Protein AF-M6C102-F1 (afdb_monomer_lite)

Organism: NCBI:txid1303729

Foldseek 3Di:
DAEDEQEEDEAPDDDDADAAEAAQEEQARHLEPEEANYDHPDAHAYAHYEQAHHLERYEHQAAHQLPDDPVHHPRAYEQAHNFWESYEHDDQDAHEHNHEAYAALDVVFAEDQDDTDTRHHYYDPHPNHHYHHYNYYHHPDHDD

Secondary structure (DSSP, 8-state):
---SEEEEE--S---S----EEES-EEESSSEEEEE----SSPPEEES-EEESSSEEEEESS--BSSSSTT------EEE--SSEEEEE--SS--EEE--S-EESSSSPPEESS---TTEEEEES-TT-EEE-TT-EE-TT---

InterPro domains:
  IPR011459 Domain of unknown function DUF1565 [PF07602] (4-111)

Radius of gyration: 13.58 Å; chains: 1; bounding box: 35×28×36 Å

pLDDT: mean 92.37, std 7.01, range [63.47, 98.69]

Sequence (144 aa):
MPSGVGIQYEFTTVTDVGSNIISGNQLTYNYHGINDNGIRASYDKVENNVISRNYIGIATTRGLDLGQGPAESAGNNTISCNSYEDIWIPGSNPQVLFARNNYWDHFPPTISFTGHKPGLDIRHLSSATVIRYEEGEVAPNACN

Structure (mmCIF, N/CA/C/O backbone):
data_AF-M6C102-F1
#
_entry.id   AF-M6C102-F1
#
loop_
_atom_site.group_PDB
_atom_site.id
_atom_site.type_symbol
_atom_site.label_atom_id
_atom_site.label_alt_id
_atom_site.label_comp_id
_atom_site.label_asym_id
_atom_site.label_entity_id
_atom_site.label_seq_id
_atom_site.pdbx_PDB_ins_code
_atom_site.Cartn_x
_atom_site.Cartn_y
_atom_site.Cartn_z
_atom_site.occupancy
_atom_site.B_iso_or_equiv
_atom_site.auth_seq_id
_atom_site.auth_comp_id
_atom_site.auth_asym_id
_atom_site.auth_atom_id
_atom_site.pdbx_PDB_model_num
ATOM 1 N N . MET A 1 1 ? 2.464 -2.279 21.906 1.00 63.69 1 MET A N 1
ATOM 2 C CA . MET A 1 1 ? 2.363 -2.106 20.442 1.00 63.69 1 MET A CA 1
ATOM 3 C C . MET A 1 1 ? 2.144 -3.474 19.822 1.00 63.69 1 MET A C 1
ATOM 5 O O . MET A 1 1 ? 2.713 -4.422 20.357 1.00 63.69 1 MET A O 1
ATOM 9 N N . PRO A 1 2 ? 1.326 -3.586 18.762 1.00 79.50 2 PRO A N 1
ATOM 10 C CA . PRO A 1 2 ? 1.260 -4.793 17.941 1.00 79.50 2 PRO A CA 1
ATOM 11 C C . PRO A 1 2 ? 2.659 -5.224 17.477 1.00 79.50 2 PRO A C 1
ATOM 13 O O . PRO A 1 2 ? 3.526 -4.372 17.287 1.00 79.50 2 PRO A O 1
ATOM 16 N N . SER A 1 3 ? 2.883 -6.523 17.297 1.00 89.31 3 SER A N 1
ATOM 17 C CA . SER A 1 3 ? 4.152 -7.085 16.814 1.00 89.31 3 SER A CA 1
ATOM 18 C C . SER A 1 3 ? 3.909 -8.007 15.625 1.00 89.31 3 SER A C 1
ATOM 20 O O . SER A 1 3 ? 2.880 -8.674 15.583 1.00 89.31 3 SER A O 1
ATOM 22 N N . GLY A 1 4 ? 4.878 -8.101 14.713 1.00 94.62 4 GLY A N 1
ATOM 23 C CA . GLY A 1 4 ? 4.811 -8.995 13.553 1.00 94.62 4 GLY A CA 1
ATOM 24 C C . GLY A 1 4 ? 4.185 -8.355 12.313 1.00 94.62 4 GLY A C 1
ATOM 25 O O . GLY A 1 4 ? 3.747 -7.204 12.333 1.00 94.62 4 GLY A O 1
ATOM 26 N N . VAL A 1 5 ? 4.186 -9.104 11.216 1.00 97.44 5 VAL A N 1
ATOM 27 C CA . VAL A 1 5 ? 3.725 -8.656 9.899 1.00 97.44 5 VAL A CA 1
ATOM 28 C C . VAL A 1 5 ? 2.686 -9.649 9.391 1.00 97.44 5 VAL A C 1
ATOM 30 O O . VAL A 1 5 ? 2.917 -10.853 9.489 1.00 97.44 5 VAL A O 1
ATOM 33 N N . GLY A 1 6 ? 1.570 -9.156 8.849 1.00 97.69 6 GLY A N 1
ATOM 34 C CA . GLY A 1 6 ? 0.546 -10.010 8.244 1.00 97.69 6 GLY A CA 1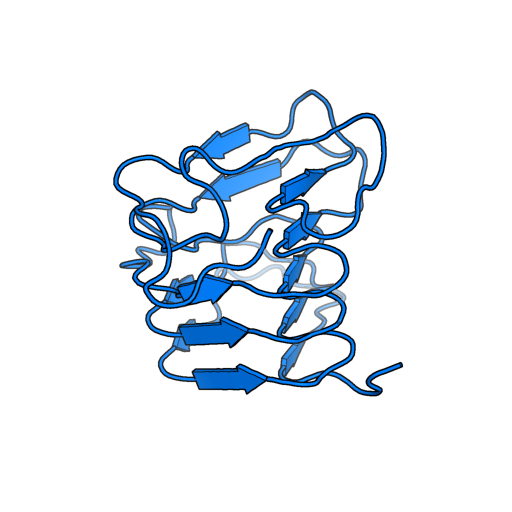
ATOM 35 C C . GLY A 1 6 ? 1.065 -10.693 6.978 1.00 97.69 6 GLY A C 1
ATOM 36 O O . GLY A 1 6 ? 1.128 -11.918 6.908 1.00 97.69 6 GLY A O 1
ATOM 37 N N . ILE A 1 7 ? 1.489 -9.896 5.995 1.00 97.50 7 ILE A N 1
ATOM 38 C CA . ILE A 1 7 ? 2.130 -10.374 4.765 1.00 97.50 7 ILE A CA 1
ATOM 39 C C . ILE A 1 7 ? 3.459 -9.647 4.574 1.00 97.50 7 ILE A C 1
ATOM 41 O O . ILE A 1 7 ? 3.492 -8.426 4.432 1.00 97.50 7 ILE A O 1
ATOM 45 N N . GLN A 1 8 ? 4.548 -10.415 4.551 1.00 95.06 8 GLN A N 1
ATOM 46 C CA . GLN A 1 8 ? 5.891 -9.937 4.237 1.00 95.06 8 GLN A CA 1
ATOM 47 C C . GLN A 1 8 ? 6.312 -10.488 2.880 1.00 95.06 8 GLN A C 1
ATOM 49 O O . GLN A 1 8 ? 6.293 -11.703 2.678 1.00 95.06 8 GLN A O 1
ATOM 54 N N . TYR A 1 9 ? 6.784 -9.617 1.995 1.00 90.38 9 TYR A N 1
ATOM 55 C CA . TYR A 1 9 ? 7.555 -10.043 0.835 1.00 90.38 9 TYR A CA 1
ATOM 56 C C . TYR A 1 9 ? 8.689 -9.063 0.554 1.00 90.38 9 TYR A C 1
ATOM 58 O O . TYR A 1 9 ? 8.603 -7.856 0.786 1.00 90.38 9 TYR A O 1
ATOM 66 N N . GLU A 1 10 ? 9.805 -9.624 0.113 1.00 88.50 10 GLU A N 1
ATOM 67 C CA . GLU A 1 10 ? 11.024 -8.891 -0.172 1.00 88.50 10 GLU A CA 1
ATOM 68 C C . GLU A 1 10 ? 11.738 -9.588 -1.321 1.00 88.50 10 GLU A C 1
ATOM 70 O O . GLU A 1 10 ? 12.019 -10.786 -1.272 1.00 88.50 10 GLU A O 1
ATOM 75 N N . PHE A 1 11 ? 12.025 -8.815 -2.360 1.00 83.06 11 PHE A N 1
ATOM 76 C CA . PHE A 1 11 ? 12.789 -9.271 -3.504 1.00 83.06 11 PHE A CA 1
ATOM 77 C C . PHE A 1 11 ? 14.009 -8.376 -3.658 1.00 83.06 11 PHE A C 1
ATOM 79 O O . PHE A 1 11 ? 13.890 -7.166 -3.851 1.00 83.06 11 PHE A O 1
ATOM 86 N N . THR A 1 12 ? 15.193 -8.970 -3.576 1.00 81.44 12 THR A N 1
ATOM 87 C CA . THR A 1 12 ? 16.464 -8.240 -3.656 1.00 81.44 12 THR A CA 1
ATOM 88 C C . THR A 1 12 ? 16.922 -8.031 -5.100 1.00 81.44 12 THR A C 1
ATOM 90 O O . THR A 1 12 ? 17.664 -7.092 -5.380 1.00 81.44 12 THR A O 1
ATOM 93 N N . THR A 1 13 ? 16.442 -8.862 -6.030 1.00 79.19 13 THR A N 1
ATOM 94 C CA . THR A 1 13 ? 16.690 -8.769 -7.475 1.00 79.19 13 THR A CA 1
ATOM 95 C C . THR A 1 13 ? 15.506 -9.342 -8.252 1.00 79.19 13 THR A C 1
ATOM 97 O O . THR A 1 13 ? 15.210 -10.527 -8.114 1.00 79.19 13 THR A O 1
ATOM 100 N N . VAL A 1 14 ? 14.859 -8.529 -9.091 1.00 78.31 14 VAL A N 1
ATOM 101 C CA . VAL A 1 14 ? 13.804 -8.968 -10.021 1.00 78.31 14 VAL A CA 1
ATOM 102 C C . VAL A 1 14 ? 14.047 -8.297 -11.363 1.00 78.31 14 VAL A C 1
ATOM 104 O O . VAL A 1 14 ? 14.040 -7.069 -11.449 1.00 78.31 14 VAL A O 1
ATOM 107 N N . THR A 1 15 ? 14.293 -9.099 -12.393 1.00 75.25 15 THR A N 1
ATOM 108 C CA . THR A 1 15 ? 14.507 -8.629 -13.772 1.00 75.25 15 THR A CA 1
ATOM 109 C C . THR A 1 15 ? 13.369 -9.016 -14.705 1.00 75.25 15 THR A C 1
ATOM 111 O O . THR A 1 15 ? 13.180 -8.363 -15.728 1.00 75.25 15 THR A O 1
ATOM 114 N N . ASP A 1 16 ? 12.606 -10.044 -14.342 1.00 80.00 16 ASP A N 1
ATOM 115 C CA . ASP A 1 16 ? 11.515 -10.557 -15.158 1.00 80.00 16 ASP A CA 1
ATOM 116 C C . ASP A 1 16 ? 10.203 -9.853 -14.804 1.00 80.00 16 ASP A C 1
ATOM 118 O O . ASP A 1 16 ? 9.937 -9.533 -13.643 1.00 80.00 16 ASP A O 1
ATOM 122 N N . VAL A 1 17 ? 9.378 -9.606 -15.822 1.00 79.75 17 VAL A N 1
ATOM 123 C CA . VAL A 1 17 ? 8.043 -9.027 -15.643 1.00 79.75 17 VAL A CA 1
ATOM 124 C C . VAL A 1 17 ? 7.138 -10.064 -14.981 1.00 79.75 17 VAL A C 1
ATOM 126 O O . VAL A 1 17 ? 6.993 -11.182 -15.475 1.00 79.75 17 VAL A O 1
ATOM 129 N N . GLY A 1 18 ? 6.517 -9.678 -13.871 1.00 77.19 18 GLY A N 1
ATOM 130 C CA . GLY A 1 18 ? 5.658 -10.528 -13.057 1.00 77.19 18 GLY A CA 1
ATOM 131 C C . GLY A 1 18 ? 5.077 -9.739 -11.886 1.00 77.19 18 GLY A C 1
ATOM 132 O O . GLY A 1 18 ? 5.740 -8.864 -11.328 1.00 77.19 18 GLY A O 1
ATOM 133 N N . SER A 1 19 ? 3.822 -10.013 -11.546 1.00 83.31 19 SER A N 1
ATOM 134 C CA . SER A 1 19 ? 3.084 -9.313 -10.492 1.00 83.31 19 SER A CA 1
ATOM 135 C C . SER A 1 19 ? 2.629 -10.310 -9.434 1.00 83.31 19 SER A C 1
ATOM 137 O O . SER A 1 19 ? 2.141 -11.393 -9.767 1.00 83.31 19 SER A O 1
ATOM 139 N N . ASN A 1 20 ? 2.782 -9.951 -8.165 1.00 90.44 20 ASN A N 1
ATOM 140 C CA . ASN A 1 20 ? 2.133 -10.639 -7.061 1.00 90.44 20 ASN A CA 1
ATOM 141 C C . ASN A 1 20 ? 0.674 -10.190 -6.966 1.00 90.44 20 ASN A C 1
ATOM 143 O O . ASN A 1 20 ? 0.351 -9.031 -7.228 1.00 90.44 20 ASN A O 1
ATOM 147 N N . ILE A 1 21 ? -0.200 -11.100 -6.534 1.00 95.31 21 ILE A N 1
ATOM 148 C CA . ILE A 1 21 ? -1.608 -10.800 -6.269 1.00 95.31 21 ILE A CA 1
ATOM 149 C C . ILE A 1 21 ? -1.881 -11.042 -4.787 1.00 95.31 21 ILE A C 1
ATOM 151 O O . ILE A 1 21 ? -1.762 -12.167 -4.302 1.00 95.31 21 ILE A O 1
ATOM 155 N N . ILE A 1 22 ? -2.278 -9.988 -4.078 1.00 97.19 22 ILE A N 1
ATOM 156 C CA . ILE A 1 22 ? -2.717 -10.041 -2.683 1.00 97.19 22 ILE A CA 1
ATOM 157 C C . ILE A 1 22 ? -4.203 -9.700 -2.662 1.00 97.19 22 ILE A C 1
ATOM 159 O O . ILE A 1 22 ? -4.581 -8.538 -2.806 1.00 97.19 22 ILE A O 1
ATOM 163 N N . SER A 1 23 ? -5.052 -10.717 -2.515 1.00 98.38 23 SER A N 1
ATOM 164 C CA . SER A 1 23 ? -6.503 -10.539 -2.604 1.00 98.38 23 SER A CA 1
ATOM 165 C C . SER A 1 23 ? -7.279 -11.331 -1.561 1.00 98.38 23 SER A C 1
ATOM 167 O O . SER A 1 23 ? -6.894 -12.450 -1.220 1.00 98.38 23 SER A O 1
ATOM 169 N N . GLY A 1 24 ? -8.372 -10.745 -1.061 1.00 98.38 24 GLY A N 1
ATOM 170 C CA . GLY A 1 24 ? -9.332 -11.421 -0.182 1.00 98.38 24 GLY A CA 1
ATOM 171 C C . GLY A 1 24 ? -8.844 -11.671 1.247 1.00 98.38 24 GLY A C 1
ATOM 172 O O . GLY A 1 24 ? -9.359 -12.568 1.914 1.00 98.38 24 GLY A O 1
ATOM 173 N N . ASN A 1 25 ? -7.847 -10.923 1.726 1.00 98.62 25 ASN A N 1
ATOM 174 C CA . ASN A 1 25 ? -7.268 -11.112 3.058 1.00 98.62 25 ASN A CA 1
ATOM 175 C C . ASN A 1 25 ? -7.896 -10.181 4.095 1.00 98.62 25 ASN A C 1
ATOM 177 O O . ASN A 1 25 ? -8.291 -9.056 3.791 1.00 98.62 25 ASN A O 1
ATOM 181 N N . GLN A 1 26 ? -7.891 -10.617 5.354 1.00 98.19 26 GLN A N 1
ATOM 182 C CA . GLN A 1 26 ? -8.172 -9.770 6.510 1.00 98.19 26 GLN A CA 1
ATOM 183 C C . GLN A 1 26 ? -6.914 -9.675 7.379 1.00 98.19 26 GLN A C 1
ATOM 185 O O . GLN A 1 26 ? -6.496 -10.656 7.990 1.00 98.19 26 GLN A O 1
ATOM 190 N N . LEU A 1 27 ? -6.297 -8.495 7.414 1.00 98.19 27 LEU A N 1
ATOM 191 C CA . LEU A 1 27 ? -5.021 -8.233 8.076 1.00 98.19 27 LEU A CA 1
ATOM 192 C C . LEU A 1 27 ? -5.249 -7.231 9.204 1.00 98.19 27 LEU A C 1
ATOM 194 O O . LEU A 1 27 ? -5.400 -6.032 8.962 1.00 98.19 27 LEU A O 1
ATOM 198 N N . THR A 1 28 ? -5.299 -7.732 10.438 1.00 97.06 28 THR A N 1
ATOM 199 C CA . THR A 1 28 ? -5.630 -6.913 11.609 1.00 97.06 28 THR A CA 1
ATOM 200 C C . THR A 1 28 ? -4.705 -7.141 12.788 1.00 97.06 28 THR A C 1
ATOM 202 O O . THR A 1 28 ? -4.286 -8.273 13.016 1.00 97.06 28 THR A O 1
ATOM 205 N N . TYR A 1 29 ? -4.464 -6.090 13.579 1.00 96.44 29 TYR A N 1
ATOM 206 C CA . TYR A 1 29 ? -3.675 -6.133 14.817 1.00 96.44 29 TYR A CA 1
ATOM 207 C C . TYR A 1 29 ? -2.203 -6.559 14.643 1.00 96.44 29 TYR A C 1
ATOM 209 O O . TYR A 1 29 ? -1.606 -7.114 15.565 1.00 96.44 29 TYR A O 1
ATOM 217 N N . ASN A 1 30 ? -1.593 -6.253 13.495 1.00 98.00 30 ASN A N 1
ATOM 218 C CA . ASN A 1 30 ? -0.162 -6.455 13.235 1.00 98.00 30 ASN A CA 1
ATOM 219 C C . ASN A 1 30 ? 0.639 -5.160 13.419 1.00 98.00 30 ASN A C 1
ATOM 221 O O . ASN A 1 30 ? 0.073 -4.067 13.479 1.00 98.00 30 ASN A O 1
ATOM 225 N N . TYR A 1 31 ? 1.971 -5.261 13.469 1.00 97.12 31 TYR A N 1
ATOM 226 C CA . TYR A 1 31 ? 2.831 -4.079 13.348 1.00 97.12 31 TYR A CA 1
ATOM 227 C C . TYR A 1 31 ? 2.770 -3.512 11.919 1.00 97.12 31 TYR A C 1
ATOM 229 O O . TYR A 1 31 ? 2.559 -2.317 11.739 1.00 97.12 31 TYR A O 1
ATOM 237 N N . HIS A 1 32 ? 2.823 -4.383 10.909 1.00 97.62 32 HIS A N 1
ATOM 238 C CA . HIS A 1 32 ? 2.453 -4.053 9.529 1.00 97.62 32 HIS A CA 1
ATOM 239 C C . HIS A 1 32 ? 1.381 -5.020 9.030 1.00 97.62 32 HIS A C 1
ATOM 241 O O . HIS A 1 32 ? 1.532 -6.230 9.202 1.00 97.62 32 HIS A O 1
ATOM 247 N N . GLY A 1 33 ? 0.325 -4.523 8.387 1.00 98.19 33 GLY A N 1
ATOM 248 C CA . GLY A 1 33 ? -0.605 -5.388 7.657 1.00 98.19 33 GLY A CA 1
ATOM 249 C C . GLY A 1 33 ? 0.108 -6.046 6.474 1.00 98.19 33 GLY A C 1
ATOM 250 O O . GLY A 1 33 ? 0.317 -7.258 6.467 1.00 98.19 33 GLY A O 1
ATOM 251 N N . ILE A 1 34 ? 0.555 -5.226 5.524 1.00 98.06 34 ILE A N 1
ATOM 252 C CA . ILE A 1 34 ? 1.421 -5.625 4.408 1.00 98.06 34 ILE A CA 1
ATOM 253 C C . ILE A 1 34 ? 2.748 -4.879 4.533 1.00 98.06 34 ILE A C 1
ATOM 255 O O . ILE A 1 34 ? 2.760 -3.666 4.740 1.00 98.06 34 ILE A O 1
ATOM 259 N N . ASN A 1 35 ? 3.861 -5.591 4.384 1.00 96.31 35 ASN A N 1
ATOM 260 C CA . ASN A 1 35 ? 5.184 -4.992 4.295 1.00 96.31 35 ASN A CA 1
ATOM 261 C C . ASN A 1 35 ? 5.889 -5.439 3.011 1.00 96.31 35 ASN A C 1
ATOM 263 O O . ASN A 1 35 ? 6.211 -6.617 2.831 1.00 96.31 35 ASN A O 1
ATOM 267 N N . ASP A 1 36 ? 6.119 -4.463 2.142 1.00 92.69 36 ASP A N 1
ATOM 268 C CA . ASP A 1 36 ? 6.724 -4.582 0.827 1.00 92.69 36 ASP A CA 1
ATOM 269 C C . ASP A 1 36 ? 8.053 -3.820 0.779 1.00 92.69 36 ASP A C 1
ATOM 271 O O . ASP A 1 36 ? 8.115 -2.596 0.598 1.00 92.69 36 ASP A O 1
ATOM 275 N N . ASN A 1 37 ? 9.129 -4.595 0.885 1.00 87.25 37 ASN A N 1
ATOM 276 C CA . ASN A 1 37 ? 10.502 -4.116 0.756 1.00 87.25 37 ASN A CA 1
ATOM 277 C C . ASN A 1 37 ? 11.143 -4.560 -0.570 1.00 87.25 37 ASN A C 1
ATOM 279 O O . ASN A 1 37 ? 12.366 -4.588 -0.696 1.00 87.25 37 ASN A O 1
ATOM 283 N N . GLY A 1 38 ? 10.333 -4.946 -1.560 1.00 81.44 38 GLY A N 1
ATOM 284 C CA . GLY A 1 38 ? 10.815 -5.556 -2.791 1.00 81.44 38 GLY A CA 1
ATOM 285 C C . GLY A 1 38 ? 11.232 -4.573 -3.884 1.00 81.44 38 GLY A C 1
ATOM 286 O O . GLY A 1 38 ? 10.648 -3.511 -4.101 1.00 81.44 38 GLY A O 1
ATOM 287 N N . ILE A 1 39 ? 12.231 -4.979 -4.662 1.00 82.00 39 ILE A N 1
ATOM 288 C CA . ILE A 1 39 ? 12.467 -4.470 -6.013 1.00 82.00 39 ILE A CA 1
ATOM 289 C C . ILE A 1 39 ? 11.558 -5.244 -6.974 1.00 82.00 39 ILE A C 1
ATOM 291 O O . ILE A 1 39 ? 11.486 -6.464 -6.890 1.00 82.00 39 ILE A O 1
ATOM 295 N N . ARG A 1 40 ? 10.885 -4.556 -7.905 1.00 82.69 40 ARG A N 1
ATOM 296 C CA . ARG A 1 40 ? 9.994 -5.187 -8.891 1.00 82.69 40 ARG A CA 1
ATOM 297 C C . ARG A 1 40 ? 10.101 -4.547 -10.268 1.00 82.69 40 ARG A C 1
ATOM 299 O O . ARG A 1 40 ? 10.382 -3.352 -10.371 1.00 82.69 40 ARG A O 1
ATOM 306 N N . ALA A 1 41 ? 9.875 -5.358 -11.302 1.00 82.94 41 ALA A N 1
ATOM 307 C CA . ALA A 1 41 ? 9.840 -4.933 -12.703 1.00 82.94 41 ALA A CA 1
ATOM 308 C C . ALA A 1 41 ? 8.436 -4.476 -13.159 1.00 82.94 41 ALA A C 1
ATOM 310 O O . ALA A 1 41 ? 8.310 -3.789 -14.169 1.00 82.94 41 ALA A O 1
ATOM 311 N N . SER A 1 42 ? 7.392 -4.817 -12.398 1.00 88.06 42 SER A N 1
ATOM 312 C CA . SER A 1 42 ? 5.986 -4.441 -12.618 1.00 88.06 42 SER A CA 1
ATOM 313 C C . SER A 1 42 ? 5.281 -4.198 -11.284 1.00 88.06 42 SER A C 1
ATOM 315 O O . SER A 1 42 ? 5.788 -4.621 -10.253 1.00 88.06 42 SER A O 1
ATOM 317 N N . TYR A 1 43 ? 4.137 -3.508 -11.291 1.00 91.25 43 TYR A N 1
ATOM 318 C CA . TYR A 1 43 ? 3.337 -3.278 -10.082 1.00 91.25 43 TYR A CA 1
ATOM 319 C C . TYR A 1 43 ? 2.759 -4.582 -9.529 1.00 91.25 43 TYR A C 1
ATOM 321 O O . TYR A 1 43 ? 2.348 -5.452 -10.296 1.00 91.25 43 TYR A O 1
ATOM 329 N N . ASP A 1 44 ? 2.687 -4.683 -8.203 1.00 92.88 44 ASP A N 1
ATOM 330 C CA . ASP A 1 44 ? 1.944 -5.741 -7.520 1.00 92.88 44 ASP A CA 1
ATOM 331 C C . ASP A 1 44 ? 0.486 -5.323 -7.333 1.00 92.88 44 ASP A C 1
ATOM 333 O O . ASP A 1 44 ? 0.192 -4.163 -7.020 1.00 92.88 44 ASP A O 1
ATOM 337 N N . LYS A 1 45 ? -0.409 -6.288 -7.531 1.00 95.81 45 LYS A N 1
ATOM 338 C CA . LYS A 1 45 ? -1.856 -6.126 -7.454 1.00 95.81 45 LYS A CA 1
ATOM 339 C C . LYS A 1 45 ? -2.354 -6.422 -6.042 1.00 95.81 45 LYS A C 1
ATOM 341 O O . LYS A 1 45 ? -2.138 -7.513 -5.512 1.00 95.81 45 LYS A O 1
ATOM 346 N N . VAL A 1 46 ? -3.073 -5.473 -5.449 1.00 97.88 46 VAL A N 1
ATOM 347 C CA . VAL A 1 46 ? -3.661 -5.599 -4.110 1.00 97.88 46 VAL A CA 1
ATOM 348 C C . VAL A 1 46 ? -5.132 -5.179 -4.148 1.00 97.88 46 VAL A C 1
ATOM 350 O O . VAL A 1 46 ? -5.440 -4.020 -4.413 1.00 97.88 46 VAL A O 1
ATOM 353 N N . GLU A 1 47 ? -6.054 -6.107 -3.900 1.00 98.56 47 GLU A N 1
ATOM 354 C CA . GLU A 1 47 ? -7.502 -5.869 -4.048 1.00 98.56 47 GLU A CA 1
ATOM 355 C C . GLU A 1 47 ? -8.355 -6.652 -3.047 1.00 98.56 47 GLU A C 1
ATOM 357 O O . GLU A 1 47 ? -7.949 -7.700 -2.561 1.00 98.56 47 GLU A O 1
ATOM 362 N N . ASN A 1 48 ? -9.578 -6.200 -2.773 1.00 98.62 48 ASN A N 1
ATOM 363 C CA . ASN A 1 48 ? -10.554 -6.922 -1.947 1.00 98.62 48 ASN A CA 1
ATOM 364 C C . ASN A 1 48 ? -10.036 -7.311 -0.545 1.00 98.62 48 ASN A C 1
ATOM 366 O O . ASN A 1 48 ? -10.464 -8.323 0.012 1.00 98.62 48 ASN A O 1
ATOM 370 N N . ASN A 1 49 ? -9.087 -6.560 0.023 1.00 98.69 49 ASN A N 1
ATOM 371 C CA . ASN A 1 49 ? -8.549 -6.833 1.356 1.00 98.69 49 ASN A CA 1
ATOM 372 C C . ASN A 1 49 ? -9.184 -5.927 2.417 1.00 98.69 49 ASN A C 1
ATOM 374 O O . ASN A 1 49 ? -9.564 -4.791 2.146 1.00 98.69 49 ASN A O 1
ATOM 378 N N . VAL A 1 50 ? -9.217 -6.399 3.660 1.00 98.50 50 VAL A N 1
ATOM 379 C CA . VAL A 1 50 ? -9.531 -5.594 4.846 1.00 98.50 50 VAL A CA 1
ATOM 380 C C . VAL A 1 50 ? -8.262 -5.456 5.677 1.00 98.50 50 VAL A C 1
ATOM 382 O O . VAL A 1 50 ? -7.817 -6.414 6.305 1.00 98.50 50 VAL A O 1
ATOM 385 N N . ILE A 1 51 ? -7.673 -4.265 5.690 1.00 98.44 51 ILE A N 1
ATOM 386 C CA . ILE A 1 51 ? -6.397 -3.955 6.338 1.00 98.44 51 ILE A CA 1
ATOM 387 C C . ILE A 1 51 ? -6.669 -2.913 7.416 1.00 98.44 51 ILE A C 1
ATOM 389 O O . ILE A 1 51 ? -6.704 -1.714 7.150 1.00 98.44 51 ILE A O 1
ATOM 393 N N . SER A 1 52 ? -6.903 -3.374 8.643 1.00 97.00 52 SER A N 1
ATOM 394 C CA . SER A 1 52 ? -7.380 -2.483 9.701 1.00 97.00 52 SER A CA 1
ATOM 395 C C . SER A 1 52 ? -6.773 -2.746 11.064 1.00 97.00 52 SER A C 1
ATOM 397 O O . SER A 1 52 ? -6.401 -3.870 11.386 1.00 97.00 52 SER A O 1
ATOM 399 N N . ARG A 1 53 ? -6.699 -1.712 11.908 1.00 95.75 53 ARG A N 1
ATOM 400 C CA . ARG A 1 53 ? -6.202 -1.826 13.296 1.00 95.75 53 ARG A CA 1
ATOM 401 C C . ARG A 1 53 ? -4.779 -2.374 13.411 1.00 95.75 53 ARG A C 1
ATOM 403 O O . ARG A 1 53 ? -4.418 -2.939 14.443 1.00 95.75 53 ARG A O 1
ATOM 410 N N . ASN A 1 54 ? -3.967 -2.231 12.370 1.00 96.88 54 ASN A N 1
ATOM 411 C CA . ASN A 1 54 ? -2.532 -2.470 12.456 1.00 96.88 54 ASN A CA 1
ATOM 412 C C . ASN A 1 54 ? -1.843 -1.220 13.020 1.00 96.88 54 ASN A C 1
ATOM 414 O O . ASN A 1 54 ? -2.468 -0.171 13.199 1.00 96.88 54 ASN A O 1
ATOM 418 N N . TYR A 1 55 ? -0.551 -1.312 13.329 1.00 95.69 55 TYR A N 1
ATOM 419 C CA . TYR A 1 55 ? 0.229 -0.105 13.575 1.00 95.69 55 TYR A CA 1
ATOM 420 C C . TYR A 1 55 ? 0.362 0.686 12.271 1.00 95.69 55 TYR A C 1
ATOM 422 O O . TYR A 1 55 ? -0.166 1.789 12.184 1.00 95.69 55 TYR A O 1
ATOM 430 N N . ILE A 1 56 ? 0.925 0.069 11.232 1.00 96.19 56 ILE A N 1
ATOM 431 C CA . ILE A 1 56 ? 0.885 0.562 9.850 1.00 96.19 56 ILE A CA 1
ATOM 432 C C . ILE A 1 56 ? 0.068 -0.415 8.997 1.00 96.19 56 ILE A C 1
ATOM 434 O O . ILE A 1 56 ? 0.273 -1.628 9.083 1.00 96.19 56 ILE A O 1
ATOM 438 N N . GLY A 1 57 ? -0.850 0.084 8.168 1.00 97.44 57 GLY A N 1
ATOM 439 C CA . GLY A 1 57 ? -1.647 -0.764 7.277 1.00 97.44 57 GLY A CA 1
ATOM 440 C C . GLY A 1 57 ? -0.779 -1.421 6.203 1.00 97.44 57 GLY A C 1
ATOM 441 O O . GLY A 1 57 ? -0.621 -2.643 6.177 1.00 97.44 57 GLY A O 1
ATOM 442 N N . ILE A 1 58 ? -0.165 -0.604 5.352 1.00 97.94 58 ILE A N 1
ATOM 443 C CA . ILE A 1 58 ? 0.715 -1.025 4.260 1.00 97.94 58 ILE A CA 1
ATOM 444 C C . ILE A 1 58 ? 2.003 -0.203 4.302 1.00 97.94 58 ILE A C 1
ATOM 446 O O . ILE A 1 58 ? 1.964 1.020 4.233 1.00 97.94 58 ILE A O 1
ATOM 450 N N . ALA A 1 59 ? 3.157 -0.86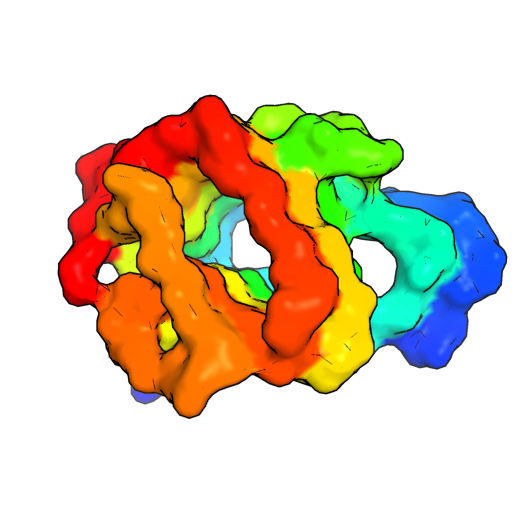0 4.350 1.00 95.81 59 ALA A N 1
ATOM 451 C CA . ALA A 1 59 ? 4.450 -0.235 4.087 1.00 95.81 59 ALA A CA 1
ATOM 452 C C . ALA A 1 59 ? 4.959 -0.695 2.714 1.00 95.81 59 ALA A C 1
ATOM 454 O O . ALA A 1 59 ? 5.018 -1.896 2.467 1.00 95.81 59 ALA A O 1
ATOM 455 N N . THR A 1 60 ? 5.290 0.232 1.808 1.00 93.38 60 THR A N 1
ATOM 456 C CA . THR A 1 60 ? 5.749 -0.102 0.445 1.00 93.38 60 THR A CA 1
ATOM 457 C C . THR A 1 60 ? 6.820 0.851 -0.073 1.00 93.38 60 THR A C 1
ATOM 459 O O . THR A 1 60 ? 6.654 2.065 -0.059 1.00 93.38 60 THR A O 1
ATOM 462 N N . THR A 1 61 ? 7.919 0.319 -0.605 1.00 87.88 61 THR A N 1
ATOM 463 C CA . THR A 1 61 ? 9.027 1.146 -1.127 1.00 87.88 61 THR A CA 1
ATOM 464 C C . THR A 1 61 ? 8.807 1.680 -2.548 1.00 87.88 61 THR A C 1
ATOM 466 O O . THR A 1 61 ? 9.464 2.649 -2.944 1.00 87.88 61 THR A O 1
ATOM 469 N N . ARG A 1 62 ? 7.901 1.078 -3.338 1.00 82.00 62 ARG A N 1
ATOM 470 C CA . ARG A 1 62 ? 7.704 1.429 -4.763 1.00 82.00 62 ARG A CA 1
ATOM 471 C C . ARG A 1 62 ? 6.276 1.803 -5.165 1.00 82.00 62 ARG A C 1
ATOM 473 O O . ARG A 1 62 ? 6.024 2.058 -6.338 1.00 82.00 62 ARG A O 1
ATOM 480 N N . GLY A 1 63 ? 5.350 1.855 -4.209 1.00 82.88 63 GLY A N 1
ATOM 481 C CA . GLY A 1 63 ? 3.928 2.050 -4.496 1.00 82.88 63 GLY A CA 1
ATOM 482 C C . GLY A 1 63 ? 3.297 0.802 -5.117 1.00 82.88 63 GLY A C 1
ATOM 483 O O . GLY A 1 63 ? 3.963 0.010 -5.783 1.00 82.88 63 GLY A O 1
ATOM 484 N N . LEU A 1 64 ? 2.012 0.600 -4.863 1.00 93.56 64 LEU A N 1
ATOM 485 C CA . LEU A 1 64 ? 1.267 -0.588 -5.276 1.00 93.56 64 LEU A CA 1
ATOM 486 C C . LEU A 1 64 ? 0.170 -0.217 -6.266 1.00 93.56 64 LEU A C 1
ATOM 488 O O . LEU A 1 64 ? -0.200 0.955 -6.387 1.00 93.56 64 LEU A O 1
ATOM 492 N N . ASP A 1 65 ? -0.359 -1.233 -6.942 1.00 97.19 65 ASP A N 1
ATOM 493 C CA . ASP A 1 65 ? -1.656 -1.125 -7.585 1.00 97.19 65 ASP A CA 1
ATOM 494 C C . ASP A 1 65 ? -2.746 -1.635 -6.640 1.00 97.19 65 ASP A C 1
ATOM 496 O O . ASP A 1 65 ? -3.052 -2.825 -6.559 1.00 97.19 65 ASP A O 1
ATOM 500 N N . LEU A 1 66 ? -3.309 -0.692 -5.895 1.00 98.06 66 LEU A N 1
ATOM 501 C CA . LEU A 1 66 ? -4.486 -0.844 -5.053 1.00 98.06 66 LEU A CA 1
ATOM 502 C C . LEU A 1 66 ? -5.768 -0.474 -5.810 1.00 98.06 66 LEU A C 1
ATOM 504 O O . LEU A 1 66 ? -6.803 -0.374 -5.169 1.00 98.06 66 LEU A O 1
ATOM 508 N N . GLY A 1 67 ? -5.734 -0.203 -7.118 1.00 97.62 67 GLY A N 1
ATOM 509 C CA . GLY A 1 67 ? -6.942 0.075 -7.891 1.00 97.62 67 GLY A CA 1
ATOM 510 C C . GLY A 1 67 ? -6.694 0.870 -9.169 1.00 97.62 67 GLY A C 1
ATOM 511 O O . GLY A 1 67 ? -6.187 1.994 -9.118 1.00 97.62 67 GLY A O 1
ATOM 512 N N . GLN A 1 68 ? -7.149 0.312 -10.296 1.00 94.56 68 GLN A N 1
ATOM 513 C CA . GLN A 1 68 ? -7.135 0.912 -11.638 1.00 94.56 68 GLN A CA 1
ATOM 514 C C . GLN A 1 68 ? -5.734 1.336 -12.121 1.00 94.56 68 GLN A C 1
ATOM 516 O O . GLN A 1 68 ? -5.589 2.282 -12.901 1.00 94.56 68 GLN A O 1
ATOM 521 N N . GLY A 1 69 ? -4.690 0.666 -11.635 1.00 95.94 69 GLY A N 1
ATOM 522 C CA . GLY A 1 69 ? -3.325 0.812 -12.115 1.00 95.94 69 GLY A CA 1
ATOM 523 C C . GLY A 1 69 ? -2.933 -0.229 -13.174 1.00 95.94 69 GLY A C 1
ATOM 524 O O . GLY A 1 69 ? -3.770 -0.972 -13.689 1.00 95.94 69 GLY A O 1
ATOM 525 N N . PRO A 1 70 ? -1.635 -0.286 -13.522 1.00 94.88 70 PRO A N 1
ATOM 526 C CA . PRO A 1 70 ? -1.118 -1.168 -14.569 1.00 94.88 70 PRO A CA 1
ATOM 527 C C . PRO A 1 70 ? -1.186 -2.667 -14.260 1.00 94.88 70 PRO A C 1
ATOM 529 O O . PRO A 1 70 ? -0.999 -3.462 -15.175 1.00 94.88 70 PRO A O 1
ATOM 532 N N . ALA A 1 71 ? -1.387 -3.060 -12.998 1.00 94.81 71 ALA A N 1
ATOM 533 C CA . ALA A 1 71 ? -1.577 -4.461 -12.628 1.00 94.81 71 ALA A CA 1
ATOM 534 C C . ALA A 1 71 ? -3.062 -4.858 -12.640 1.00 94.81 71 ALA A C 1
ATOM 536 O O . ALA A 1 71 ? -3.389 -5.992 -12.297 1.00 94.81 71 ALA A O 1
ATOM 537 N N . GLU A 1 72 ? -3.952 -3.941 -13.039 1.00 96.00 72 GLU A N 1
ATOM 538 C CA . GLU A 1 72 ? -5.394 -4.150 -13.160 1.00 96.00 72 GLU A CA 1
ATOM 539 C C . GLU A 1 72 ? -6.031 -4.577 -11.829 1.00 96.00 72 GLU A C 1
ATOM 541 O O . GLU A 1 72 ? -6.894 -5.461 -11.769 1.00 96.00 72 GLU A O 1
ATOM 546 N N . SER A 1 73 ? -5.592 -3.970 -10.724 1.00 97.38 73 SER A N 1
ATOM 547 C CA . SER A 1 73 ? -6.288 -4.121 -9.446 1.00 97.38 73 SER A CA 1
ATOM 548 C C . SER A 1 73 ? -7.697 -3.536 -9.539 1.00 97.38 73 SER A C 1
ATOM 550 O O . SER A 1 73 ? -7.880 -2.404 -9.994 1.00 97.38 73 SER A O 1
ATOM 552 N N . ALA A 1 74 ? -8.704 -4.275 -9.073 1.00 97.50 74 ALA A N 1
ATOM 553 C CA . ALA A 1 74 ? -10.060 -3.743 -8.944 1.00 97.50 74 ALA A CA 1
ATOM 554 C C . ALA A 1 74 ? -10.186 -2.736 -7.785 1.00 97.50 74 ALA A C 1
ATOM 556 O O . ALA A 1 74 ? -11.193 -2.032 -7.683 1.00 97.50 74 ALA A O 1
ATOM 557 N N . GLY A 1 75 ? -9.180 -2.676 -6.910 1.00 98.00 75 GLY A N 1
ATOM 558 C CA . GLY A 1 75 ? -9.245 -1.992 -5.630 1.00 98.00 75 GLY A CA 1
ATOM 559 C C . GLY A 1 75 ? -10.165 -2.705 -4.662 1.00 98.00 75 GLY A C 1
ATOM 560 O O . GLY A 1 75 ? -9.952 -3.879 -4.368 1.00 98.00 75 GLY A O 1
ATOM 561 N N . ASN A 1 76 ? -11.165 -2.011 -4.136 1.00 98.31 76 ASN A N 1
ATOM 562 C CA . ASN A 1 76 ? -12.084 -2.516 -3.122 1.00 98.31 76 ASN A CA 1
ATOM 563 C C . ASN A 1 76 ? -11.363 -2.977 -1.840 1.00 98.31 76 ASN A C 1
ATOM 565 O O . ASN A 1 76 ? -11.780 -3.923 -1.170 1.00 98.31 76 ASN A O 1
ATOM 569 N N . ASN A 1 77 ? -10.244 -2.337 -1.493 1.00 98.62 77 ASN A N 1
ATOM 570 C CA . ASN A 1 77 ? -9.610 -2.550 -0.199 1.00 98.62 77 ASN A CA 1
ATOM 571 C C . ASN A 1 77 ? -10.262 -1.631 0.837 1.00 98.62 77 ASN A C 1
ATOM 573 O O . ASN A 1 77 ? -10.477 -0.449 0.579 1.00 98.62 77 ASN A O 1
ATOM 577 N N . THR A 1 78 ? -10.544 -2.162 2.023 1.00 98.38 78 THR A N 1
ATOM 578 C CA . THR A 1 78 ? -10.847 -1.352 3.206 1.00 98.38 78 THR A CA 1
ATOM 579 C C . THR A 1 78 ? -9.572 -1.169 4.005 1.00 98.38 78 THR A C 1
ATOM 581 O O . THR A 1 78 ? -9.066 -2.138 4.571 1.00 98.38 78 THR A O 1
ATOM 584 N N . ILE A 1 79 ? -9.054 0.053 4.043 1.00 97.94 79 ILE A N 1
ATOM 585 C CA . ILE A 1 79 ? -7.840 0.413 4.770 1.00 97.94 79 ILE A CA 1
ATOM 586 C C . ILE A 1 79 ? -8.242 1.462 5.800 1.00 97.94 79 ILE A C 1
ATOM 588 O O . ILE A 1 79 ? -8.608 2.571 5.434 1.00 97.94 79 ILE A O 1
ATOM 592 N N . SER A 1 80 ? -8.308 1.062 7.068 1.00 97.00 80 SER A N 1
ATOM 593 C CA . SER A 1 80 ? -8.925 1.910 8.089 1.00 97.00 80 SER A CA 1
ATOM 594 C C . SER A 1 80 ? -8.447 1.590 9.500 1.00 97.00 80 SER A C 1
ATOM 596 O O . SER A 1 80 ? -8.093 0.453 9.830 1.00 97.00 80 SER A O 1
ATOM 598 N N . CYS A 1 81 ? -8.518 2.562 10.398 1.00 96.12 81 CYS A N 1
ATOM 599 C CA . CYS A 1 81 ? -8.183 2.444 11.808 1.00 96.12 81 CYS A CA 1
ATOM 600 C C . CYS A 1 81 ? -6.764 1.942 12.080 1.00 96.12 81 CYS A C 1
ATOM 602 O O . CYS A 1 81 ? -6.526 1.357 13.143 1.00 96.12 81 CYS A O 1
ATOM 604 N N . ASN A 1 82 ? -5.818 2.108 11.154 1.00 95.44 82 ASN A N 1
ATOM 605 C CA . ASN A 1 82 ? -4.427 1.799 11.456 1.00 95.44 82 ASN A CA 1
ATOM 606 C C . ASN A 1 82 ? -3.875 2.904 12.370 1.00 95.44 82 ASN A C 1
ATOM 608 O O . ASN A 1 82 ? -4.002 4.094 12.111 1.00 95.44 82 ASN A O 1
ATOM 612 N N . SER A 1 83 ? -3.315 2.507 13.512 1.00 93.81 83 SER A N 1
ATOM 613 C CA . SER A 1 83 ? -3.055 3.436 14.627 1.00 93.81 83 SER A CA 1
ATOM 614 C C . SER A 1 83 ? -1.941 4.453 14.366 1.00 93.81 83 SER A C 1
ATOM 616 O O . SER A 1 83 ? -1.802 5.416 15.123 1.00 93.81 83 SER A O 1
ATOM 618 N N . TYR A 1 84 ? -1.140 4.238 13.324 1.00 93.06 84 TYR A N 1
ATOM 619 C CA . TYR A 1 84 ? -0.092 5.150 12.898 1.00 93.06 84 TYR A CA 1
ATOM 620 C C . TYR A 1 84 ? -0.411 5.739 11.526 1.00 93.06 84 TYR A C 1
ATOM 622 O O . TYR A 1 84 ? -0.814 6.897 11.459 1.00 93.06 84 TYR A O 1
ATOM 630 N N . GLU A 1 85 ? -0.262 4.944 10.466 1.00 94.62 85 GLU A N 1
ATOM 631 C CA . GLU A 1 85 ? -0.491 5.346 9.076 1.00 94.62 85 GLU A CA 1
ATOM 632 C C . GLU A 1 85 ? -1.215 4.206 8.334 1.00 94.62 85 GLU A C 1
ATOM 634 O O . GLU A 1 85 ? -0.858 3.035 8.518 1.00 94.62 85 GLU A O 1
ATOM 639 N N . ASP A 1 86 ? -2.192 4.509 7.475 1.00 96.88 86 ASP A N 1
ATOM 640 C CA . ASP A 1 86 ? -2.800 3.475 6.622 1.00 96.88 86 ASP A CA 1
ATOM 641 C C . ASP A 1 86 ? -1.803 2.994 5.566 1.00 96.88 86 ASP A C 1
ATOM 643 O O . ASP A 1 86 ? -1.623 1.789 5.378 1.00 96.88 86 ASP A O 1
ATOM 647 N N . ILE A 1 87 ? -1.095 3.924 4.922 1.00 96.81 87 ILE A N 1
ATOM 648 C CA . ILE A 1 87 ? -0.042 3.6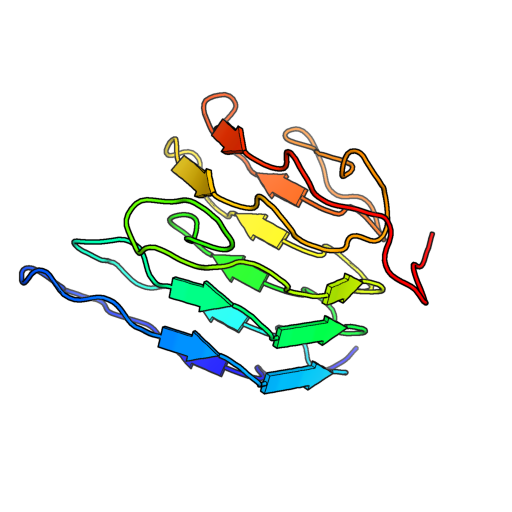42 3.950 1.00 96.81 87 ILE A CA 1
ATOM 649 C C . ILE A 1 87 ? 1.199 4.484 4.234 1.00 96.81 87 ILE A C 1
ATOM 651 O O . ILE A 1 87 ? 1.164 5.715 4.256 1.00 96.81 87 ILE A O 1
ATOM 655 N N . TRP A 1 88 ? 2.337 3.804 4.333 1.00 95.38 88 TRP A N 1
ATOM 656 C CA . TRP A 1 88 ? 3.657 4.406 4.420 1.00 95.38 88 TRP A CA 1
ATOM 657 C C . TRP A 1 88 ? 4.506 4.056 3.195 1.00 95.38 88 TRP A C 1
ATOM 659 O O . TRP A 1 88 ? 4.777 2.888 2.914 1.00 95.38 88 TRP A O 1
ATOM 669 N N . ILE A 1 89 ? 4.975 5.085 2.488 1.00 93.50 89 ILE A N 1
ATOM 670 C CA . ILE A 1 89 ? 5.905 4.967 1.362 1.00 93.50 89 ILE A CA 1
ATOM 671 C C . ILE A 1 89 ? 7.274 5.533 1.772 1.00 93.50 89 ILE A C 1
ATOM 673 O O . ILE A 1 89 ? 7.523 6.738 1.603 1.00 93.50 89 ILE A O 1
ATOM 677 N N . PRO A 1 90 ? 8.173 4.709 2.350 1.00 86.00 90 PRO A N 1
ATOM 678 C CA . PRO A 1 90 ? 9.526 5.139 2.666 1.00 86.00 90 PRO A CA 1
ATOM 679 C C . PRO A 1 90 ? 10.347 5.334 1.388 1.00 86.00 90 PRO A C 1
ATOM 681 O O . PRO A 1 90 ? 10.531 4.414 0.597 1.00 86.00 90 PRO A O 1
ATOM 684 N N . GLY A 1 91 ? 10.894 6.534 1.207 1.00 81.50 91 GLY A N 1
ATOM 685 C CA . GLY A 1 91 ? 11.860 6.816 0.148 1.00 81.50 91 GLY A CA 1
ATOM 686 C C . GLY A 1 91 ? 11.640 8.156 -0.543 1.00 81.50 91 GLY A C 1
ATOM 687 O O . GLY A 1 91 ? 10.522 8.652 -0.663 1.00 81.50 91 GLY A O 1
ATOM 688 N N . SER A 1 92 ? 12.739 8.751 -1.003 1.00 79.69 92 SER A N 1
ATOM 689 C CA . SER A 1 92 ? 12.745 10.025 -1.731 1.00 79.69 92 SER A CA 1
ATOM 690 C C . SER A 1 92 ? 12.543 9.866 -3.240 1.00 79.69 92 SER A C 1
ATOM 692 O O . SER A 1 92 ? 12.291 10.858 -3.929 1.00 79.69 92 SER A O 1
ATOM 694 N N . ASN A 1 93 ? 12.628 8.639 -3.761 1.00 86.50 93 ASN A N 1
ATOM 695 C CA . ASN A 1 93 ? 12.369 8.370 -5.169 1.00 86.50 93 ASN A CA 1
ATOM 696 C C . ASN A 1 93 ? 10.879 8.596 -5.476 1.00 86.50 93 ASN A C 1
ATOM 698 O O . ASN A 1 93 ? 10.040 8.120 -4.710 1.00 86.50 93 ASN A O 1
ATOM 702 N N . PRO A 1 94 ? 10.539 9.302 -6.568 1.00 85.81 94 PRO A N 1
ATOM 703 C CA . PRO A 1 94 ? 9.153 9.471 -6.984 1.00 85.81 94 PRO A CA 1
ATOM 704 C C . PRO A 1 94 ? 8.509 8.109 -7.252 1.00 85.81 94 PRO A C 1
ATOM 706 O O . PRO A 1 94 ? 9.099 7.269 -7.930 1.00 85.81 94 PRO A O 1
ATOM 709 N N . GLN A 1 95 ? 7.299 7.907 -6.737 1.00 88.62 95 GLN A N 1
ATOM 710 C CA . GLN A 1 95 ? 6.502 6.702 -6.969 1.00 88.62 95 GLN A CA 1
ATOM 711 C C . GLN A 1 95 ? 5.108 7.080 -7.466 1.00 88.62 95 GLN A C 1
ATOM 713 O O . GLN A 1 95 ? 4.658 8.211 -7.275 1.00 88.62 95 GLN A O 1
ATOM 718 N N . VAL A 1 96 ? 4.400 6.117 -8.052 1.00 93.94 96 VAL A N 1
ATOM 719 C CA . VAL A 1 96 ? 2.958 6.240 -8.288 1.00 93.94 96 VAL A CA 1
ATOM 720 C C . VAL A 1 96 ? 2.252 5.201 -7.435 1.00 93.94 96 VAL A C 1
ATOM 722 O O . VAL A 1 96 ? 2.529 4.011 -7.564 1.00 93.94 96 VAL A O 1
ATOM 725 N N . LEU A 1 97 ? 1.362 5.657 -6.560 1.00 95.88 97 LEU A N 1
ATOM 726 C CA . LEU A 1 97 ? 0.414 4.811 -5.851 1.00 95.88 97 LEU A CA 1
ATOM 727 C C . LEU A 1 97 ? -0.922 4.879 -6.596 1.00 95.88 97 LEU A C 1
ATOM 729 O O . LEU A 1 97 ? -1.562 5.935 -6.628 1.00 95.88 97 LEU A O 1
ATOM 733 N N . PHE A 1 98 ? -1.330 3.764 -7.197 1.00 97.88 98 PHE A N 1
ATOM 734 C CA . PHE A 1 98 ? -2.669 3.620 -7.761 1.00 97.88 98 PHE A CA 1
ATOM 735 C C . PHE A 1 98 ? -3.565 3.090 -6.653 1.00 97.88 98 PHE A C 1
ATOM 737 O O . PHE A 1 98 ? -3.307 2.014 -6.139 1.00 97.88 98 PHE A O 1
ATOM 744 N N . ALA A 1 99 ? -4.545 3.865 -6.213 1.00 97.44 99 ALA A N 1
ATOM 745 C CA . ALA A 1 99 ? -5.379 3.543 -5.061 1.00 97.44 99 ALA A CA 1
ATOM 746 C C . ALA A 1 99 ? -6.830 3.991 -5.248 1.00 97.44 99 ALA A C 1
ATOM 748 O O . ALA A 1 99 ? -7.498 4.392 -4.291 1.00 97.44 99 ALA A O 1
ATOM 749 N N . ARG A 1 100 ? -7.323 3.898 -6.484 1.00 98.06 100 ARG A N 1
ATOM 750 C CA . ARG A 1 100 ? -8.722 4.180 -6.801 1.00 98.06 100 ARG A CA 1
ATOM 751 C C . ARG A 1 100 ? -9.646 3.114 -6.230 1.00 98.06 100 ARG A C 1
ATOM 753 O O . ARG A 1 100 ? -9.219 1.977 -6.042 1.00 98.06 100 ARG A O 1
ATOM 760 N N . ASN A 1 101 ? -10.908 3.471 -6.005 1.00 98.06 101 ASN A N 1
ATOM 761 C CA . ASN A 1 101 ? -11.938 2.533 -5.548 1.00 98.06 101 ASN A CA 1
ATOM 762 C C . ASN A 1 101 ? -11.582 1.828 -4.221 1.00 98.06 101 ASN A C 1
ATOM 764 O O . ASN A 1 101 ? -11.778 0.628 -4.080 1.00 98.06 101 ASN A O 1
ATOM 768 N N . ASN A 1 102 ? -11.005 2.547 -3.252 1.00 98.38 102 ASN A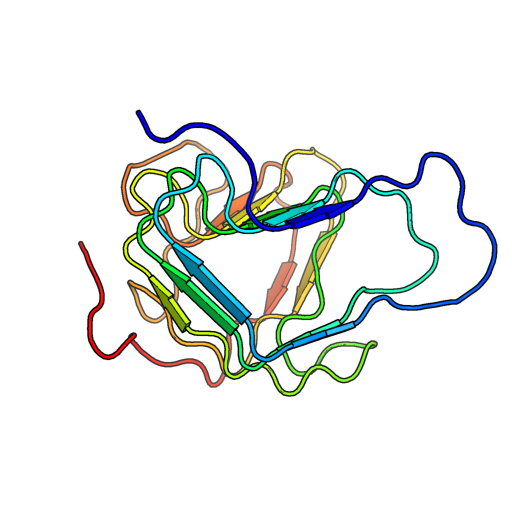 N 1
ATOM 769 C CA . ASN A 1 102 ? -10.717 2.016 -1.912 1.00 98.38 102 ASN A CA 1
ATOM 770 C C . ASN A 1 102 ? -11.478 2.784 -0.833 1.00 98.38 102 ASN A C 1
ATOM 772 O O . ASN A 1 102 ? -11.888 3.928 -1.040 1.00 98.38 102 ASN A O 1
ATOM 776 N N . TYR A 1 103 ? -11.613 2.152 0.327 1.00 98.31 103 TYR A N 1
ATOM 777 C CA . TYR A 1 103 ? -12.256 2.720 1.500 1.00 98.31 103 TYR A CA 1
ATOM 778 C C . TYR A 1 103 ? -11.210 3.141 2.532 1.00 98.31 103 TYR A C 1
ATOM 780 O O . TYR A 1 103 ? -10.363 2.323 2.891 1.00 98.31 103 TYR A O 1
ATOM 788 N N . TRP A 1 104 ? -11.303 4.380 3.012 1.00 97.50 104 TRP A N 1
ATOM 789 C CA . TRP A 1 104 ? -10.290 5.050 3.844 1.00 97.50 104 TRP A CA 1
ATOM 790 C C . TRP A 1 104 ? -10.859 5.551 5.173 1.00 97.50 104 TRP A C 1
ATOM 792 O O . TRP A 1 104 ? -12.079 5.683 5.307 1.00 97.50 104 TRP A O 1
ATOM 802 N N . ASP A 1 105 ? -10.000 5.909 6.128 1.00 96.94 105 ASP A N 1
ATOM 803 C CA . ASP A 1 105 ? -10.439 6.633 7.326 1.00 96.94 105 ASP A CA 1
ATOM 804 C C . ASP A 1 105 ? -10.998 8.022 6.965 1.00 96.94 105 ASP A C 1
ATOM 806 O O . ASP A 1 105 ? -12.017 8.454 7.510 1.00 96.94 105 ASP A O 1
ATOM 810 N N . HIS A 1 106 ? -10.411 8.682 5.961 1.00 95.69 106 HIS A N 1
ATOM 811 C CA . HIS A 1 106 ? -10.883 9.968 5.443 1.00 95.69 106 HIS A CA 1
ATOM 812 C C . HIS A 1 106 ? -11.082 9.946 3.925 1.00 95.69 106 HIS A C 1
ATOM 814 O O . HIS A 1 106 ? -10.314 9.331 3.190 1.00 95.69 106 HIS A O 1
ATOM 820 N N . PHE A 1 107 ? -12.071 10.694 3.421 1.00 95.75 107 PHE A N 1
ATOM 821 C CA . PHE A 1 107 ? -12.219 10.909 1.980 1.00 95.75 107 PHE A CA 1
ATOM 822 C C . PHE A 1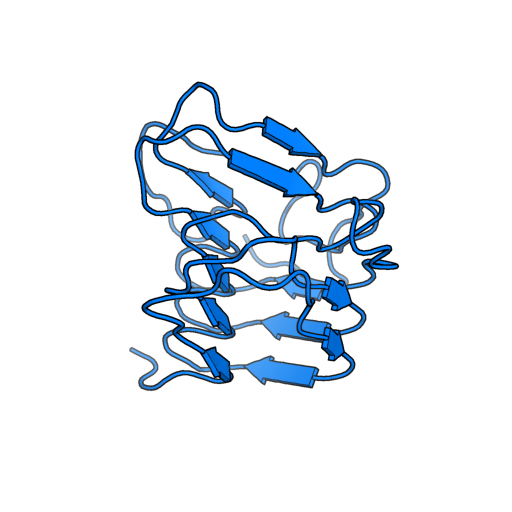 107 ? -12.419 12.399 1.626 1.00 95.75 107 PHE A C 1
ATOM 824 O O . PHE A 1 107 ? -13.389 13.002 2.094 1.00 95.75 107 PHE A O 1
ATOM 831 N N . PRO A 1 108 ? -11.543 13.009 0.795 1.00 96.12 108 PRO A N 1
ATOM 832 C CA . PRO A 1 108 ? -10.318 12.424 0.232 1.00 96.12 108 PRO A CA 1
ATOM 833 C C . PRO A 1 108 ? -9.323 12.012 1.337 1.00 96.12 108 PRO A C 1
ATOM 835 O O . PRO A 1 108 ? -9.348 12.626 2.408 1.00 96.12 108 PRO A O 1
ATOM 838 N N . PRO A 1 109 ? -8.465 10.999 1.100 1.00 96.56 109 PRO A N 1
ATOM 839 C CA . PRO A 1 109 ? -7.501 10.552 2.097 1.00 96.56 109 PRO A CA 1
ATOM 840 C C . PRO A 1 109 ? -6.590 11.706 2.506 1.00 96.56 109 PRO A C 1
ATOM 842 O O . PRO A 1 109 ? -6.156 12.518 1.680 1.00 96.56 109 PRO A O 1
ATOM 845 N N . THR A 1 110 ? -6.294 11.785 3.797 1.00 95.88 110 THR A N 1
ATOM 846 C CA . THR A 1 110 ? -5.318 12.720 4.338 1.00 95.88 110 THR A CA 1
ATOM 847 C C . THR A 1 110 ? -3.917 12.291 3.912 1.00 95.88 110 THR A C 1
ATOM 849 O O . THR A 1 110 ? -3.478 11.165 4.134 1.00 95.88 110 THR A O 1
ATOM 852 N N . ILE A 1 111 ? -3.203 13.203 3.254 1.00 95.00 111 ILE A N 1
ATOM 853 C CA . ILE A 1 111 ? -1.887 12.933 2.671 1.00 95.00 111 ILE A CA 1
ATOM 854 C C . ILE A 1 111 ? -0.872 13.897 3.279 1.00 95.00 111 ILE A C 1
ATOM 856 O O . ILE A 1 111 ? -1.104 15.107 3.326 1.00 95.00 111 ILE A O 1
ATOM 860 N N . SER A 1 112 ? 0.277 13.377 3.708 1.00 93.69 112 SER A N 1
ATOM 861 C CA . SER A 1 112 ? 1.385 14.187 4.218 1.00 93.69 112 SER A CA 1
ATOM 862 C C . SER A 1 112 ? 2.719 13.774 3.609 1.00 93.69 112 SER A C 1
ATOM 864 O O . SER A 1 112 ? 3.053 12.590 3.523 1.00 93.69 112 SER A O 1
ATOM 866 N N . PHE A 1 113 ? 3.515 14.786 3.258 1.00 87.62 113 PHE A N 1
ATOM 867 C CA . PHE A 1 113 ? 4.894 14.631 2.792 1.00 87.62 113 PHE A CA 1
ATOM 868 C C . PHE A 1 113 ? 5.935 15.300 3.700 1.00 87.62 113 PHE A C 1
ATOM 870 O O . PHE A 1 113 ? 7.133 15.231 3.434 1.00 87.62 113 PHE A O 1
ATOM 877 N N . THR A 1 114 ? 5.497 15.959 4.776 1.00 81.44 114 THR A N 1
ATOM 878 C CA . THR A 1 114 ? 6.358 16.761 5.665 1.00 81.44 114 THR A CA 1
ATOM 879 C C . THR A 1 114 ? 6.438 16.223 7.091 1.00 81.44 114 THR A C 1
ATOM 881 O O . THR A 1 114 ? 7.294 16.658 7.857 1.00 81.44 114 THR A O 1
ATOM 884 N N . GLY A 1 115 ? 5.595 15.259 7.466 1.00 78.19 115 GLY A N 1
ATOM 885 C CA . GLY A 1 115 ? 5.600 14.711 8.820 1.00 78.19 115 GLY A CA 1
ATOM 886 C C . GLY A 1 115 ? 4.571 13.612 9.046 1.00 78.19 115 GLY A C 1
ATOM 887 O O . GLY A 1 115 ? 3.668 13.410 8.236 1.00 78.19 115 GLY A O 1
ATOM 888 N N . HIS A 1 116 ? 4.733 12.900 10.157 1.00 80.94 116 HIS A N 1
ATOM 889 C CA . HIS A 1 116 ? 3.776 11.897 10.614 1.00 80.94 116 HIS A CA 1
ATOM 890 C C . HIS A 1 116 ? 2.592 12.552 11.337 1.00 80.94 116 HIS A C 1
ATOM 892 O O . HIS A 1 116 ? 2.728 13.639 11.913 1.00 80.94 116 HIS A O 1
ATOM 898 N N . LYS A 1 117 ? 1.470 11.844 11.415 1.00 83.94 117 LYS A N 1
ATOM 899 C CA . LYS A 1 117 ? 0.393 12.114 12.370 1.00 83.94 117 LYS A CA 1
ATOM 900 C C . LYS A 1 117 ? -0.338 10.789 12.628 1.00 83.94 117 LYS A C 1
ATOM 902 O O . LYS A 1 117 ? -0.562 10.079 11.657 1.00 83.94 117 LYS A O 1
ATOM 907 N N . PRO A 1 118 ? -0.696 10.444 13.876 1.00 84.94 118 PRO A N 1
ATOM 908 C CA . PRO A 1 118 ? -1.586 9.311 14.122 1.00 84.94 118 PRO A CA 1
ATOM 909 C C . PRO A 1 118 ? -2.887 9.456 13.324 1.00 84.94 118 PRO A C 1
ATOM 911 O O . PRO A 1 118 ? -3.437 10.561 13.283 1.00 84.94 118 PRO A O 1
ATOM 914 N N . GLY A 1 119 ? -3.339 8.369 12.696 1.00 83.50 119 GLY A N 1
ATOM 915 C CA . GLY A 1 119 ? -4.548 8.353 11.862 1.00 83.50 119 GLY A CA 1
ATOM 916 C C . GLY A 1 119 ? -4.372 9.012 10.488 1.00 83.50 119 GLY A C 1
ATOM 917 O O . GLY A 1 119 ? -5.350 9.400 9.861 1.00 83.50 119 GLY A O 1
ATOM 918 N N . LEU A 1 120 ? -3.130 9.213 10.032 1.00 94.25 120 LEU A N 1
ATOM 919 C CA . LEU A 1 120 ? -2.852 9.700 8.681 1.00 94.25 120 LEU A CA 1
ATOM 920 C C . LEU A 1 120 ? -3.107 8.582 7.664 1.00 94.25 120 LEU A C 1
ATOM 922 O O . LEU A 1 120 ? -2.516 7.510 7.786 1.00 94.25 120 LEU A O 1
ATOM 926 N N . ASP A 1 121 ? -3.891 8.847 6.619 1.00 96.75 121 ASP A N 1
ATOM 927 C CA . ASP A 1 121 ? -4.149 7.818 5.609 1.00 96.75 121 ASP A CA 1
ATOM 928 C C . ASP A 1 121 ? -2.857 7.520 4.821 1.00 96.75 121 ASP A C 1
ATOM 930 O O . ASP A 1 121 ? -2.384 6.390 4.762 1.00 96.75 121 ASP A O 1
ATOM 934 N N . ILE A 1 122 ? -2.206 8.528 4.230 1.00 96.31 122 ILE A N 1
ATOM 935 C CA . ILE A 1 122 ? -1.046 8.278 3.361 1.00 96.31 122 ILE A CA 1
ATOM 936 C C . ILE A 1 122 ? 0.134 9.182 3.704 1.00 96.31 122 ILE A C 1
ATOM 938 O O . ILE A 1 122 ? 0.060 10.414 3.655 1.00 96.31 122 ILE A O 1
ATOM 942 N N . ARG A 1 123 ? 1.285 8.555 3.950 1.00 95.19 123 ARG A N 1
ATOM 943 C CA . ARG A 1 123 ? 2.574 9.227 4.103 1.00 95.19 123 ARG A CA 1
ATOM 944 C C . ARG A 1 123 ? 3.556 8.826 3.015 1.00 95.19 123 ARG A C 1
ATOM 946 O O . ARG A 1 123 ? 3.819 7.645 2.803 1.00 95.19 123 ARG A O 1
ATOM 953 N N . HIS A 1 124 ? 4.200 9.815 2.407 1.00 93.62 124 HIS A N 1
ATOM 954 C CA . HIS A 1 124 ? 5.317 9.615 1.480 1.00 93.62 124 HIS A CA 1
ATOM 955 C C . HIS A 1 124 ? 6.431 10.636 1.742 1.00 93.62 124 HIS A C 1
ATOM 957 O O . HIS A 1 124 ? 6.196 11.643 2.398 1.00 93.62 124 HIS A O 1
ATOM 963 N N . LEU A 1 125 ? 7.659 10.391 1.271 1.00 91.88 125 LEU A N 1
ATOM 964 C CA . LEU A 1 125 ? 8.780 11.330 1.481 1.00 91.88 125 LEU A CA 1
ATOM 965 C C . LEU A 1 125 ? 9.194 12.101 0.218 1.00 91.88 125 LEU A C 1
ATOM 967 O O . LEU A 1 125 ? 9.871 13.121 0.323 1.00 91.88 125 LEU A O 1
ATOM 971 N N . SER A 1 126 ? 8.795 11.651 -0.973 1.00 91.12 126 SER A N 1
ATOM 972 C CA . SER A 1 126 ? 9.063 12.368 -2.225 1.00 91.12 126 SER A CA 1
ATOM 973 C C . SER A 1 126 ? 7.930 13.333 -2.557 1.00 91.12 126 SER A C 1
ATOM 975 O O . SER A 1 126 ? 6.792 12.899 -2.712 1.00 91.12 126 SER A O 1
ATOM 977 N N . SER A 1 127 ? 8.215 14.623 -2.744 1.00 89.31 127 SER A N 1
ATOM 978 C CA . SER A 1 127 ? 7.214 15.604 -3.207 1.00 89.31 127 SER A CA 1
ATOM 979 C C . SER A 1 127 ? 6.729 15.352 -4.640 1.00 89.31 127 SER A C 1
ATOM 981 O O . SER A 1 127 ? 5.718 15.911 -5.053 1.00 89.31 127 SER A O 1
ATOM 983 N N . ALA A 1 128 ? 7.438 14.505 -5.390 1.00 92.25 128 ALA A N 1
ATOM 984 C CA . ALA A 1 128 ? 7.072 14.076 -6.733 1.00 92.25 128 ALA A CA 1
ATOM 985 C C . ALA A 1 128 ? 6.278 12.755 -6.753 1.00 92.25 128 ALA A C 1
ATOM 987 O O . ALA A 1 128 ? 5.904 12.299 -7.833 1.00 92.25 128 ALA A O 1
ATOM 988 N N . THR A 1 129 ? 6.023 12.128 -5.595 1.00 92.75 129 THR A N 1
ATOM 989 C CA . THR A 1 129 ? 5.123 10.969 -5.524 1.00 92.75 129 THR A CA 1
ATOM 990 C C . THR A 1 129 ? 3.714 11.380 -5.922 1.00 92.75 129 THR A C 1
ATOM 992 O O . THR A 1 129 ? 3.191 12.409 -5.498 1.00 92.75 129 THR A O 1
ATOM 995 N N . VAL A 1 130 ? 3.095 10.537 -6.733 1.00 94.94 130 VAL A N 1
ATOM 996 C CA . VAL A 1 130 ? 1.760 10.732 -7.268 1.00 94.94 130 VAL A CA 1
ATOM 997 C C . VAL A 1 130 ? 0.824 9.708 -6.642 1.00 94.94 130 VAL A C 1
ATOM 999 O O . VAL A 1 130 ? 1.096 8.512 -6.685 1.00 94.94 130 VAL A O 1
ATOM 1002 N N . ILE A 1 131 ? -0.299 10.170 -6.097 1.00 95.88 131 ILE A N 1
ATOM 1003 C CA . ILE A 1 131 ? -1.328 9.309 -5.508 1.00 95.88 131 ILE A CA 1
ATOM 1004 C C . ILE A 1 131 ? -2.615 9.477 -6.316 1.00 95.88 131 ILE A C 1
ATOM 1006 O O . ILE A 1 131 ? -3.061 10.601 -6.553 1.00 95.88 131 ILE A O 1
ATOM 1010 N N . ARG A 1 132 ? -3.192 8.361 -6.765 1.00 97.19 132 ARG A N 1
ATOM 1011 C CA . ARG A 1 132 ? -4.460 8.291 -7.507 1.00 97.19 132 ARG A CA 1
ATOM 1012 C C . ARG A 1 132 ? -5.506 7.6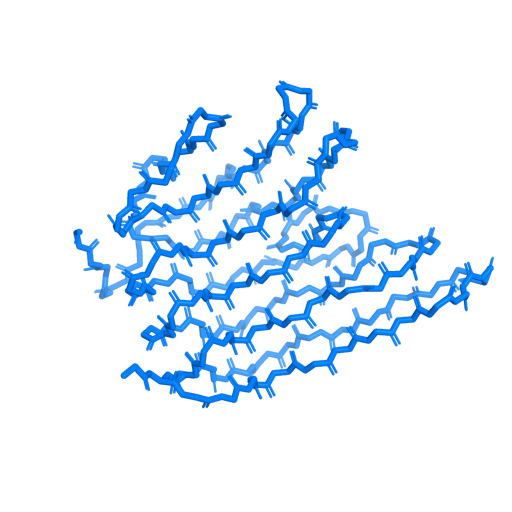23 -6.619 1.00 97.19 132 ARG A C 1
ATOM 1014 O O . ARG A 1 132 ? -5.500 6.405 -6.529 1.00 97.19 132 ARG A O 1
ATOM 1021 N N . TYR A 1 133 ? -6.338 8.389 -5.924 1.00 96.81 133 TYR A N 1
ATOM 1022 C CA . TYR A 1 133 ? -7.284 7.875 -4.917 1.00 96.81 133 TYR A CA 1
ATOM 1023 C C . TYR A 1 133 ? -8.759 8.060 -5.305 1.00 96.81 133 TYR A C 1
ATOM 1025 O O . TYR A 1 133 ? -9.651 7.897 -4.475 1.00 96.81 133 TYR A O 1
ATOM 1033 N N . GLU A 1 134 ? -9.025 8.474 -6.542 1.00 97.00 134 GLU A N 1
ATOM 1034 C CA . GLU A 1 134 ? -10.371 8.789 -7.016 1.00 97.00 134 GLU A CA 1
ATOM 1035 C C . GLU A 1 134 ? -11.318 7.584 -6.908 1.00 97.00 134 GLU A C 1
ATOM 1037 O O . GLU A 1 134 ? -10.879 6.438 -6.839 1.00 97.00 134 GLU A O 1
ATOM 1042 N N . GLU A 1 135 ? -12.627 7.847 -6.898 1.00 95.56 135 GLU A N 1
ATOM 1043 C CA . GLU A 1 135 ? -13.670 6.806 -6.799 1.00 95.56 135 GLU A CA 1
ATOM 1044 C C . GLU A 1 135 ? -13.615 5.988 -5.495 1.00 95.56 135 GLU A C 1
ATOM 1046 O O . GLU A 1 135 ? -14.270 4.960 -5.387 1.00 95.56 135 GLU A O 1
ATOM 1051 N N . GLY A 1 136 ? -12.838 6.431 -4.503 1.00 95.44 136 GLY A N 1
ATOM 1052 C CA . GLY A 1 136 ? -12.877 5.885 -3.152 1.00 95.44 136 GLY A CA 1
ATOM 1053 C C . GLY A 1 136 ? -14.023 6.444 -2.308 1.00 95.44 136 GLY A C 1
ATOM 1054 O O . GLY A 1 136 ? -14.724 7.378 -2.701 1.00 95.44 136 GLY A O 1
ATOM 1055 N N . GLU A 1 137 ? -14.179 5.878 -1.117 1.00 97.62 137 GLU A N 1
ATOM 1056 C CA . GLU A 1 137 ? -15.202 6.266 -0.145 1.00 97.62 137 GLU A CA 1
ATOM 1057 C C . GLU A 1 137 ? -14.647 6.207 1.287 1.00 97.62 137 GLU A C 1
ATOM 1059 O O . GLU A 1 137 ? -13.532 5.744 1.534 1.00 97.62 137 GLU A O 1
ATOM 1064 N N . VAL A 1 138 ? -15.426 6.688 2.256 1.00 97.88 138 VAL A N 1
ATOM 1065 C CA . VAL A 1 138 ? -15.107 6.512 3.680 1.00 97.88 138 VAL A CA 1
ATOM 1066 C C . VAL A 1 138 ? -15.418 5.071 4.086 1.00 97.88 138 VAL A C 1
ATOM 1068 O O . VAL A 1 138 ? -16.463 4.525 3.728 1.00 97.88 138 VAL A O 1
ATOM 1071 N N . ALA A 1 139 ? -14.528 4.446 4.852 1.00 96.94 139 ALA A N 1
ATOM 1072 C CA . ALA A 1 139 ? -14.716 3.097 5.359 1.00 96.94 139 ALA A CA 1
ATOM 1073 C C . ALA A 1 139 ? -15.936 3.000 6.293 1.00 96.94 139 ALA A C 1
ATOM 1075 O O . ALA A 1 139 ? -16.144 3.881 7.130 1.00 96.94 139 ALA A O 1
ATOM 1076 N N . PRO A 1 140 ? -16.712 1.894 6.247 1.00 90.69 140 PRO A N 1
ATOM 1077 C CA . PRO A 1 140 ? -17.896 1.717 7.096 1.00 90.69 140 PRO A CA 1
ATOM 1078 C C . PRO A 1 140 ? -17.636 1.842 8.606 1.00 90.69 140 PRO A C 1
ATOM 1080 O O . PRO A 1 140 ? -18.560 2.103 9.368 1.00 90.69 140 PRO A O 1
ATOM 1083 N N . ASN A 1 141 ? -16.390 1.634 9.042 1.00 86.62 141 ASN A N 1
ATOM 1084 C CA . ASN A 1 141 ? -15.946 1.794 10.426 1.00 86.62 141 ASN A CA 1
ATOM 1085 C C . ASN A 1 141 ? -14.641 2.606 10.482 1.00 86.62 141 ASN A C 1
ATOM 1087 O O . ASN A 1 141 ? -13.677 2.156 11.100 1.00 86.62 141 ASN A O 1
ATOM 1091 N N . ALA A 1 142 ? -14.600 3.740 9.782 1.00 89.81 142 ALA A N 1
ATOM 1092 C CA . ALA A 1 142 ? -13.471 4.666 9.794 1.00 89.81 142 ALA A CA 1
ATOM 1093 C C . ALA A 1 142 ? -13.147 5.182 11.209 1.00 89.81 142 ALA A C 1
ATOM 1095 O O . ALA A 1 142 ? -14.043 5.388 12.038 1.00 89.81 142 ALA A O 1
ATOM 1096 N N . CYS A 1 143 ? -11.862 5.394 11.473 1.00 89.06 143 CYS A N 1
ATOM 1097 C CA . CYS A 1 143 ? -11.351 6.037 12.681 1.00 89.06 143 CYS A CA 1
ATOM 1098 C C . CYS A 1 143 ? -10.918 7.487 12.405 1.00 89.06 143 CYS A C 1
ATOM 1100 O O . CYS A 1 143 ? -10.814 7.896 11.256 1.00 89.06 143 CYS A O 1
ATOM 1102 N N . ASN A 1 144 ? -10.687 8.260 13.475 1.00 63.47 144 ASN A N 1
ATOM 1103 C CA . ASN A 1 144 ? -10.222 9.656 13.420 1.00 63.47 144 ASN A CA 1
ATOM 1104 C C . ASN A 1 144 ? -8.769 9.793 13.881 1.00 63.47 144 ASN A C 1
ATOM 1106 O O . ASN A 1 144 ? -8.425 9.123 14.885 1.00 63.47 144 ASN A O 1
#